Protein AF-W4V0D5-F1 (afdb_monomer)

pLDDT: mean 88.28, std 15.2, range [37.5, 97.19]

Sequence (59 aa):
MTKKLNNNITDIQYNYLNLPSKVTFKDGSTITYTYAVNGTKLRTVHKIGNTTATTVYCR

Radius of gyration: 12.28 Å; Cα contacts (8 Å, |Δi|>4): 98; chains: 1; bounding box: 30×23×35 Å

Nearest PDB structures (foldseek):
  8qjc-assembly1_A  TM=9.364E-01  e=5.110E-01  Salmonel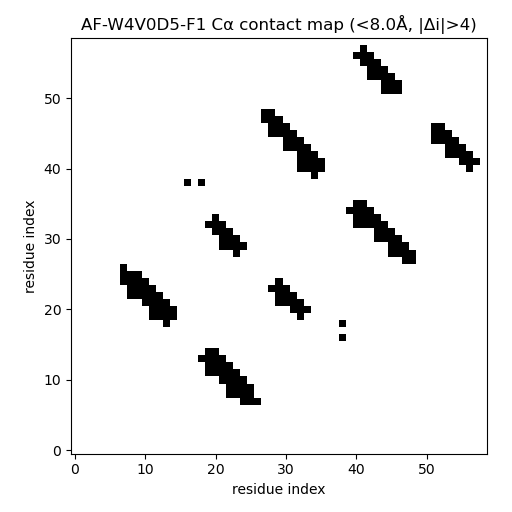la bongori N268-08
  6l7i-assembly1_G  TM=7.850E-01  e=3.842E-01  Photorhabdus luminescens
  7pq5-assembly1_L  TM=7.426E-01  e=5.727E-01  Photorhabdus laumondii subsp. laumondii TTO1
  6fay-assembly1_A  TM=6.835E-01  e=4.306E-01  Mus musculus
  6cmx-assembly1_A  TM=9.104E-01  e=1.897E+00  Homo sapiens

Structure (mmCIF, N/CA/C/O backbone):
data_AF-W4V0D5-F1
#
_entry.id   AF-W4V0D5-F1
#
loop_
_atom_site.group_PDB
_atom_site.id
_atom_site.type_symbol
_atom_site.label_atom_id
_atom_site.label_alt_id
_atom_site.label_comp_id
_atom_site.label_asym_id
_atom_site.label_entity_id
_atom_site.label_seq_id
_atom_site.pdbx_PDB_ins_code
_atom_site.Cartn_x
_atom_site.Cartn_y
_atom_site.Cartn_z
_atom_site.occupancy
_atom_site.B_iso_or_equiv
_atom_site.auth_seq_id
_atom_site.auth_comp_id
_atom_site.auth_asym_id
_atom_site.auth_atom_id
_atom_site.pdbx_PDB_model_num
ATOM 1 N N . MET A 1 1 ? 4.831 -2.824 21.721 1.00 37.50 1 MET A N 1
ATOM 2 C CA . MET A 1 1 ? 3.388 -3.075 21.508 1.00 37.50 1 MET A CA 1
ATOM 3 C C . MET A 1 1 ? 3.167 -3.415 20.043 1.00 37.50 1 MET A C 1
ATOM 5 O O . MET A 1 1 ? 3.226 -2.522 19.209 1.00 37.50 1 MET A O 1
ATOM 9 N N . THR A 1 2 ? 2.975 -4.687 19.703 1.00 44.03 2 THR A N 1
ATOM 10 C CA . THR A 1 2 ? 2.774 -5.098 18.305 1.00 44.03 2 THR A CA 1
ATOM 11 C C . THR A 1 2 ? 1.286 -5.333 18.091 1.00 44.03 2 THR A C 1
ATOM 13 O O . THR A 1 2 ? 0.740 -6.347 18.520 1.00 44.03 2 THR A O 1
ATOM 16 N N . LYS A 1 3 ? 0.604 -4.360 17.483 1.00 49.69 3 LYS A N 1
ATOM 17 C CA . LYS A 1 3 ? -0.818 -4.457 17.134 1.00 49.69 3 LYS A CA 1
ATOM 18 C C . LYS A 1 3 ? -0.969 -5.515 16.030 1.00 49.69 3 LYS A C 1
ATOM 20 O O . LYS A 1 3 ? -0.716 -5.226 14.864 1.00 49.69 3 LYS A O 1
ATOM 25 N N . LYS A 1 4 ? -1.350 -6.750 16.385 1.00 44.06 4 LYS A N 1
ATOM 26 C CA . LYS A 1 4 ? -1.812 -7.758 15.413 1.00 44.06 4 LYS A CA 1
ATOM 27 C C . LYS A 1 4 ? -3.133 -7.259 14.808 1.00 44.06 4 LYS A C 1
ATOM 29 O O . LYS A 1 4 ? -4.186 -7.361 15.421 1.00 44.06 4 LYS A O 1
ATOM 34 N N . LEU A 1 5 ? -3.042 -6.652 13.624 1.00 56.09 5 LEU A N 1
ATOM 35 C CA . LEU A 1 5 ? -4.154 -6.111 12.819 1.00 56.09 5 LEU A CA 1
ATOM 36 C C . LEU A 1 5 ? -4.733 -7.130 11.819 1.00 56.09 5 LEU A C 1
ATOM 38 O O . LEU A 1 5 ? -5.594 -6.790 11.013 1.00 56.09 5 LEU A O 1
ATOM 42 N N . ASN A 1 6 ? -4.250 -8.371 11.838 1.00 56.62 6 ASN A N 1
ATOM 43 C CA . ASN A 1 6 ? -4.503 -9.362 10.792 1.00 56.62 6 ASN A CA 1
ATOM 44 C C . ASN A 1 6 ? -5.910 -9.989 10.812 1.00 56.62 6 ASN A C 1
ATOM 46 O O . ASN A 1 6 ? -6.287 -10.596 9.818 1.00 56.62 6 ASN A O 1
ATOM 50 N N . ASN A 1 7 ? -6.721 -9.774 11.855 1.00 57.97 7 ASN A N 1
ATOM 51 C CA . ASN A 1 7 ? -8.097 -10.297 11.922 1.00 57.97 7 ASN A CA 1
ATOM 52 C C . ASN A 1 7 ? -9.165 -9.380 11.289 1.00 57.97 7 ASN A C 1
ATOM 54 O O . ASN A 1 7 ? -10.345 -9.712 11.327 1.00 57.97 7 ASN A O 1
ATOM 58 N N . ASN A 1 8 ? -8.779 -8.235 10.714 1.00 83.56 8 ASN A N 1
ATOM 59 C CA . ASN A 1 8 ? -9.719 -7.232 10.195 1.00 83.56 8 ASN A CA 1
ATOM 60 C C . ASN A 1 8 ? -9.595 -6.991 8.683 1.00 83.56 8 ASN A C 1
ATOM 62 O O . ASN A 1 8 ? -10.058 -5.958 8.215 1.00 83.56 8 ASN A O 1
ATOM 66 N N . ILE A 1 9 ? -8.954 -7.877 7.920 1.00 90.56 9 ILE A N 1
ATOM 67 C CA . ILE A 1 9 ? -8.824 -7.710 6.464 1.00 90.56 9 ILE A CA 1
ATOM 68 C C . ILE A 1 9 ? -10.113 -8.182 5.787 1.00 90.56 9 ILE A C 1
ATOM 70 O O . ILE A 1 9 ? -10.589 -9.279 6.068 1.00 90.56 9 ILE A O 1
ATOM 74 N N . THR A 1 10 ? -10.672 -7.356 4.907 1.00 94.19 10 THR A N 1
ATOM 75 C CA . THR A 1 10 ? -11.886 -7.672 4.137 1.00 94.19 10 THR A CA 1
ATOM 76 C C . THR A 1 10 ? -11.594 -7.990 2.680 1.00 94.19 10 THR A C 1
ATOM 78 O O . THR A 1 10 ? -12.332 -8.759 2.075 1.00 94.19 10 THR A O 1
ATOM 81 N N . ASP A 1 11 ? -10.532 -7.414 2.119 1.00 94.81 11 ASP A N 1
ATOM 82 C CA . ASP A 1 11 ? -10.178 -7.578 0.712 1.00 94.81 11 ASP A CA 1
ATOM 83 C C . ASP A 1 11 ? -8.663 -7.460 0.523 1.00 94.81 11 ASP A C 1
ATOM 85 O O . ASP A 1 11 ? -8.012 -6.600 1.132 1.00 94.81 11 ASP A O 1
ATOM 89 N N . ILE A 1 12 ? -8.112 -8.320 -0.333 1.00 96.00 12 ILE A N 1
ATOM 90 C CA . ILE A 1 12 ? -6.729 -8.235 -0.801 1.00 96.00 12 ILE A CA 1
ATOM 91 C C . ILE A 1 12 ? -6.755 -8.311 -2.320 1.00 96.00 12 ILE A C 1
ATOM 93 O O . ILE A 1 12 ? -7.135 -9.323 -2.904 1.00 96.00 12 ILE A O 1
ATOM 97 N N . GLN A 1 13 ? -6.288 -7.241 -2.948 1.0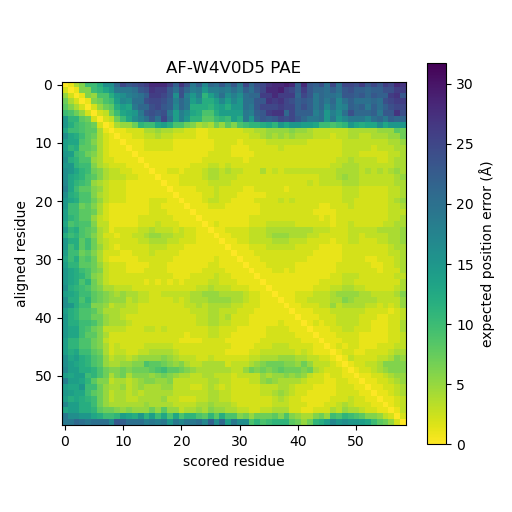0 97.19 13 GLN A N 1
ATOM 98 C CA . GLN A 1 13 ? -6.160 -7.151 -4.394 1.00 97.19 13 GLN A CA 1
ATOM 99 C C . GLN A 1 13 ? -4.728 -7.460 -4.785 1.00 97.19 13 GLN A C 1
ATOM 101 O O . GLN A 1 13 ? -3.784 -7.076 -4.089 1.00 97.19 13 GLN A O 1
ATOM 106 N N . TYR A 1 14 ? -4.577 -8.124 -5.922 1.00 97.12 14 TYR A N 1
ATOM 107 C CA . TYR A 1 14 ? -3.291 -8.515 -6.471 1.00 97.12 14 TYR A CA 1
ATOM 108 C C . TYR A 1 14 ? -3.045 -7.790 -7.791 1.00 97.12 14 TYR A C 1
ATOM 110 O O . TYR A 1 14 ? -3.976 -7.437 -8.514 1.00 97.12 14 TYR A O 1
ATOM 118 N N . ASN A 1 15 ? -1.777 -7.526 -8.091 1.00 94.44 15 ASN A N 1
ATOM 119 C CA . ASN A 1 15 ? -1.363 -7.034 -9.400 1.00 94.44 15 ASN A CA 1
ATOM 120 C C . ASN A 1 15 ? -1.104 -8.200 -10.373 1.00 94.44 15 ASN A C 1
ATOM 122 O O . ASN A 1 15 ? -1.183 -9.371 -10.008 1.00 94.44 15 ASN A O 1
ATOM 126 N N . TYR A 1 16 ? -0.725 -7.873 -11.611 1.00 94.62 16 TYR A N 1
ATOM 127 C CA . TYR A 1 16 ? -0.406 -8.866 -12.645 1.00 94.62 16 TYR A CA 1
ATOM 128 C C . TYR A 1 16 ? 0.791 -9.777 -12.300 1.00 94.62 16 TYR A C 1
ATOM 130 O O . TYR A 1 16 ? 0.905 -10.865 -12.851 1.00 94.62 16 TYR A O 1
ATOM 138 N N . LEU A 1 17 ? 1.674 -9.346 -11.388 1.00 96.38 17 LEU A N 1
ATOM 139 C CA . LEU A 1 17 ? 2.800 -10.136 -10.870 1.00 96.38 17 LEU A CA 1
ATOM 140 C C . LEU A 1 17 ? 2.370 -11.093 -9.749 1.00 96.38 17 LEU A C 1
ATOM 142 O O . LEU A 1 17 ? 3.220 -11.718 -9.118 1.00 96.38 17 LEU A O 1
ATOM 146 N N . ASN A 1 18 ? 1.068 -11.166 -9.462 1.00 96.00 18 ASN A N 1
ATOM 147 C CA . ASN A 1 18 ? 0.504 -11.902 -8.339 1.00 96.00 18 ASN A CA 1
ATOM 148 C C . ASN A 1 18 ? 1.041 -11.425 -6.971 1.00 96.00 18 ASN A C 1
ATOM 150 O O . ASN A 1 18 ? 1.142 -12.195 -6.016 1.00 96.00 18 ASN A O 1
ATOM 154 N N . LEU A 1 19 ? 1.387 -10.136 -6.863 1.00 95.50 19 LEU A N 1
ATOM 155 C CA . LEU A 1 19 ? 1.795 -9.480 -5.619 1.00 95.50 19 LEU A CA 1
ATOM 156 C C . LEU A 1 19 ? 0.633 -8.645 -5.055 1.00 95.50 19 LEU A C 1
ATOM 158 O O . LEU A 1 19 ? -0.064 -7.994 -5.839 1.00 95.50 19 LEU A O 1
ATOM 162 N N . PRO A 1 20 ? 0.434 -8.588 -3.723 1.00 96.44 20 PRO A N 1
ATOM 163 C CA . PRO A 1 20 ? -0.611 -7.762 -3.122 1.00 96.44 20 PRO A CA 1
ATOM 164 C C . PRO A 1 20 ? -0.431 -6.286 -3.485 1.00 96.44 20 PRO A C 1
ATOM 166 O O . PRO A 1 20 ? 0.584 -5.691 -3.142 1.00 96.44 20 PRO A O 1
ATOM 169 N N . SER A 1 21 ? -1.408 -5.673 -4.146 1.00 96.75 21 SER A N 1
ATOM 170 C CA . SER A 1 21 ? -1.403 -4.255 -4.522 1.00 96.75 21 SER A CA 1
ATOM 171 C C . SER A 1 21 ? -2.176 -3.390 -3.529 1.00 96.75 21 SER A C 1
ATOM 173 O O . SER A 1 21 ? -1.796 -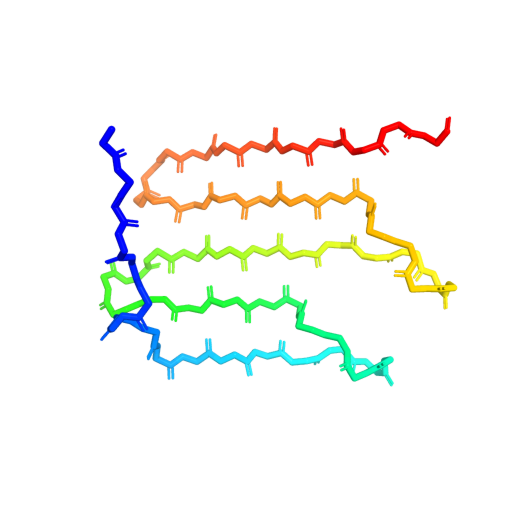2.243 -3.281 1.00 96.75 21 SER A O 1
ATOM 175 N N . LYS A 1 22 ? -3.231 -3.941 -2.920 1.00 96.56 22 LYS A N 1
ATOM 176 C CA . LYS A 1 22 ? -4.065 -3.238 -1.946 1.00 96.56 22 LYS A CA 1
ATOM 177 C C . LYS A 1 22 ? -4.629 -4.199 -0.910 1.00 96.56 22 LYS A C 1
ATOM 179 O O . LYS A 1 22 ? -5.092 -5.280 -1.251 1.00 96.56 22 LYS A O 1
ATOM 184 N N . VAL A 1 23 ? -4.627 -3.766 0.343 1.00 95.50 23 VAL A N 1
ATOM 185 C CA . VAL A 1 23 ? -5.292 -4.437 1.461 1.00 95.50 23 VAL A CA 1
ATOM 186 C C . VAL A 1 23 ? -6.334 -3.482 2.019 1.00 95.50 23 VAL A C 1
ATOM 188 O O . VAL A 1 23 ? -5.995 -2.353 2.383 1.00 95.50 23 VAL A O 1
ATOM 191 N N . THR A 1 24 ? -7.582 -3.931 2.086 1.00 94.50 24 THR A N 1
ATOM 192 C CA . THR A 1 24 ? -8.683 -3.195 2.711 1.00 94.50 24 THR A CA 1
ATOM 193 C C . THR A 1 24 ? -9.019 -3.829 4.050 1.00 94.50 24 THR A C 1
ATOM 195 O O . THR A 1 24 ? -9.099 -5.053 4.175 1.00 94.50 24 THR A O 1
ATOM 198 N N . PHE A 1 25 ? -9.209 -2.987 5.057 1.00 92.56 25 PHE A N 1
ATOM 199 C CA . PHE A 1 25 ? -9.603 -3.400 6.393 1.00 92.56 25 PHE A CA 1
ATOM 200 C C . PHE A 1 25 ? -11.083 -3.092 6.641 1.00 92.56 25 PHE A C 1
ATOM 202 O O . PHE A 1 25 ? -11.684 -2.235 5.994 1.00 92.56 25 PHE A O 1
ATOM 209 N N . LYS A 1 26 ? -11.677 -3.786 7.612 1.00 91.25 26 LYS A N 1
ATOM 210 C CA . LYS A 1 26 ? -13.092 -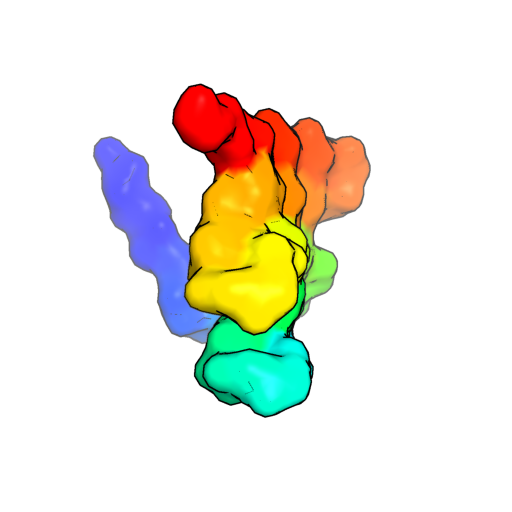3.670 7.992 1.00 91.25 26 LYS A CA 1
ATOM 211 C C . LYS A 1 26 ? -13.492 -2.260 8.436 1.00 91.25 26 LYS A C 1
ATOM 213 O O . LYS A 1 26 ? -14.645 -1.880 8.283 1.00 91.25 26 LYS A O 1
ATOM 218 N N . ASP A 1 27 ? -12.551 -1.494 8.975 1.00 89.94 27 ASP A N 1
ATOM 219 C CA . ASP A 1 27 ? -12.730 -0.094 9.377 1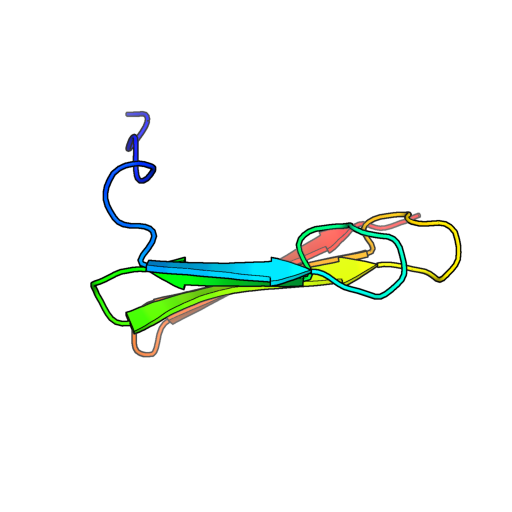.00 89.94 27 ASP A CA 1
ATOM 220 C C . ASP A 1 27 ? -12.632 0.896 8.195 1.00 89.94 27 ASP A C 1
ATOM 222 O O . ASP A 1 27 ? -12.696 2.106 8.396 1.00 89.94 27 ASP A O 1
ATOM 226 N N . GLY A 1 28 ? -12.455 0.397 6.966 1.00 90.75 28 GLY A N 1
ATOM 227 C CA . GLY A 1 28 ? -12.253 1.200 5.762 1.00 90.75 28 GLY A CA 1
ATOM 228 C C . GLY A 1 28 ? -10.815 1.688 5.571 1.00 90.75 28 GLY A C 1
ATOM 229 O O . GLY A 1 28 ? -10.519 2.301 4.543 1.00 90.75 28 GLY A O 1
ATOM 230 N N . SER A 1 29 ? -9.906 1.407 6.513 1.00 93.12 29 SER A N 1
ATOM 231 C CA . SER A 1 29 ? -8.483 1.693 6.339 1.00 93.12 29 SER A CA 1
ATOM 232 C C . SER A 1 29 ? -7.919 0.880 5.174 1.00 93.12 29 SER A C 1
ATOM 234 O O . SER A 1 29 ? -8.388 -0.221 4.870 1.00 93.12 29 SER A O 1
ATOM 236 N N . THR A 1 30 ? -6.881 1.401 4.521 1.00 95.25 30 THR A N 1
ATOM 237 C CA . THR A 1 30 ? -6.240 0.718 3.392 1.00 95.25 30 THR A CA 1
ATOM 238 C C . THR A 1 30 ? -4.727 0.764 3.484 1.00 95.25 30 THR A C 1
ATOM 240 O O . THR A 1 30 ? -4.155 1.773 3.906 1.00 95.25 30 THR A O 1
ATOM 243 N N . ILE A 1 31 ? -4.074 -0.287 2.996 1.00 96.06 31 ILE 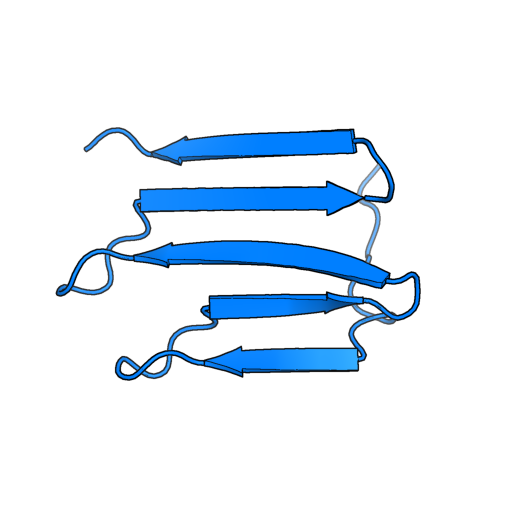A N 1
ATOM 244 C CA . ILE A 1 31 ? -2.651 -0.258 2.664 1.00 96.06 31 ILE A CA 1
ATOM 245 C C . ILE A 1 31 ? -2.504 -0.482 1.163 1.00 96.06 31 ILE A C 1
ATOM 247 O O . ILE A 1 31 ? -2.996 -1.480 0.645 1.00 96.06 31 ILE A O 1
ATOM 251 N N . THR A 1 32 ? -1.813 0.427 0.481 1.00 96.94 32 THR A N 1
ATOM 252 C CA . THR A 1 32 ? -1.523 0.331 -0.953 1.00 96.94 32 THR A CA 1
ATOM 253 C C . THR A 1 32 ? -0.029 0.146 -1.165 1.00 96.94 32 THR A C 1
ATOM 255 O O . THR A 1 32 ? 0.788 0.839 -0.552 1.00 96.94 32 THR A O 1
ATOM 258 N N . TYR A 1 33 ? 0.327 -0.769 -2.059 1.00 97.12 33 TYR A N 1
ATOM 259 C CA . TYR A 1 33 ? 1.702 -1.090 -2.403 1.00 97.12 33 TYR A CA 1
ATOM 260 C C . TYR A 1 33 ? 1.977 -0.770 -3.871 1.00 97.12 33 TYR A C 1
ATOM 262 O O . TYR A 1 33 ? 1.195 -1.108 -4.759 1.00 97.12 33 TYR A O 1
ATOM 270 N N . THR A 1 34 ? 3.120 -0.143 -4.129 1.00 95.94 34 THR A N 1
ATOM 271 C CA . THR A 1 34 ? 3.608 0.116 -5.486 1.00 95.94 34 THR A CA 1
ATOM 272 C C . THR A 1 34 ? 4.867 -0.694 -5.724 1.00 95.94 34 THR A C 1
ATOM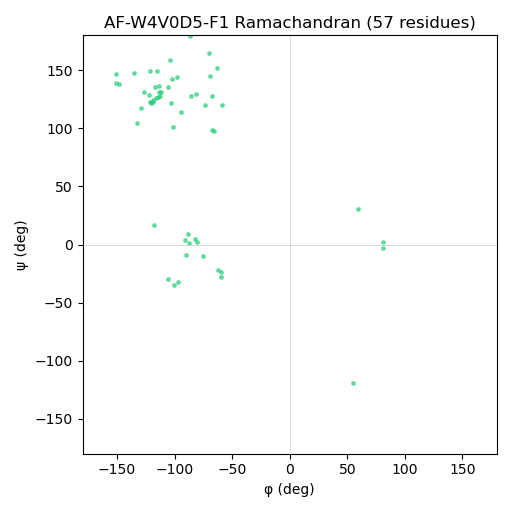 274 O O . THR A 1 34 ? 5.796 -0.656 -4.912 1.00 95.94 34 THR A O 1
ATOM 277 N N . TYR A 1 35 ? 4.905 -1.390 -6.855 1.00 96.19 35 TYR A N 1
ATOM 278 C CA . TYR A 1 35 ? 6.028 -2.217 -7.272 1.00 96.19 35 TYR A CA 1
ATOM 279 C C . TYR A 1 35 ? 6.563 -1.739 -8.616 1.00 96.19 35 TYR A C 1
ATOM 281 O O . TYR A 1 35 ? 5.809 -1.248 -9.455 1.00 96.19 35 TYR A O 1
ATOM 289 N N . ALA A 1 36 ? 7.862 -1.915 -8.821 1.00 94.81 36 ALA A N 1
ATOM 290 C CA . ALA A 1 36 ? 8.463 -1.882 -10.142 1.00 94.81 36 ALA A CA 1
ATOM 291 C C . ALA A 1 36 ? 8.041 -3.119 -10.953 1.00 94.81 36 ALA A C 1
ATOM 293 O O . ALA A 1 36 ? 7.579 -4.120 -10.403 1.00 94.81 36 ALA A O 1
ATOM 294 N N . VAL A 1 37 ? 8.259 -3.071 -12.269 1.00 92.81 37 VAL A N 1
ATOM 295 C CA . VAL A 1 37 ? 7.937 -4.175 -13.194 1.00 92.81 37 VAL A CA 1
ATOM 296 C C . VAL A 1 37 ? 8.668 -5.481 -12.867 1.00 92.81 37 VAL A C 1
ATOM 298 O O . VAL A 1 37 ? 8.188 -6.554 -13.196 1.00 92.81 37 VAL A O 1
ATOM 301 N N . ASN A 1 38 ? 9.801 -5.403 -12.168 1.00 93.25 38 ASN A N 1
ATOM 302 C CA . ASN A 1 38 ? 10.574 -6.555 -11.703 1.00 93.25 38 ASN A CA 1
ATOM 303 C C . ASN A 1 38 ? 10.135 -7.070 -10.311 1.00 93.25 38 ASN A C 1
ATOM 305 O O . ASN A 1 38 ? 10.858 -7.846 -9.693 1.00 93.25 38 ASN A O 1
ATOM 309 N N . GLY A 1 39 ? 9.024 -6.570 -9.760 1.00 94.00 39 GLY A N 1
ATOM 310 C CA . GLY A 1 39 ? 8.516 -6.952 -8.438 1.00 94.00 39 GLY A CA 1
ATOM 311 C C . GLY A 1 39 ? 9.190 -6.262 -7.246 1.00 94.00 39 GLY A C 1
ATOM 312 O O . GLY A 1 39 ? 8.812 -6.524 -6.105 1.00 94.00 39 GLY A O 1
ATOM 313 N N . THR A 1 40 ? 10.149 -5.349 -7.456 1.00 95.19 40 THR A N 1
ATOM 314 C CA . THR A 1 40 ? 10.746 -4.579 -6.348 1.00 95.19 40 THR A CA 1
ATOM 315 C C . THR A 1 40 ? 9.717 -3.628 -5.743 1.00 95.19 40 THR A C 1
ATOM 317 O O . THR A 1 40 ? 9.100 -2.839 -6.456 1.00 95.19 40 THR A O 1
ATOM 320 N N . LYS A 1 41 ? 9.543 -3.668 -4.421 1.00 94.81 41 LYS A N 1
ATOM 321 C CA . LYS A 1 41 ? 8.629 -2.774 -3.705 1.00 94.81 41 LYS A CA 1
ATOM 322 C C . LYS A 1 41 ? 9.210 -1.361 -3.635 1.00 94.81 41 LYS A C 1
ATOM 324 O O . LYS A 1 41 ? 10.276 -1.166 -3.069 1.00 94.81 41 LYS A O 1
ATOM 329 N N . LEU A 1 42 ? 8.500 -0.384 -4.192 1.00 95.56 42 LEU A N 1
ATOM 330 C CA . LEU A 1 42 ? 8.937 1.017 -4.258 1.00 95.56 42 LEU A CA 1
ATOM 331 C C . LEU A 1 42 ? 8.283 1.881 -3.182 1.00 95.56 42 LEU A C 1
ATOM 333 O O . LEU A 1 42 ? 8.891 2.815 -2.660 1.00 95.56 42 LEU A O 1
ATOM 337 N N . ARG A 1 43 ? 7.022 1.589 -2.853 1.00 97.00 43 ARG A N 1
ATOM 338 C CA . ARG A 1 43 ? 6.235 2.423 -1.945 1.00 97.00 43 ARG A CA 1
ATOM 339 C C . ARG A 1 43 ? 5.204 1.611 -1.185 1.00 97.00 43 ARG A C 1
ATOM 341 O O . ARG A 1 43 ? 4.605 0.683 -1.730 1.00 97.00 43 ARG A O 1
ATOM 348 N N . THR A 1 44 ? 4.962 2.039 0.045 1.00 96.75 44 THR A N 1
ATOM 349 C CA . THR A 1 44 ? 3.810 1.634 0.843 1.00 96.75 44 THR A CA 1
ATOM 350 C C . THR A 1 44 ? 3.075 2.882 1.324 1.00 96.75 44 THR A C 1
ATOM 352 O O . THR A 1 44 ? 3.699 3.802 1.852 1.00 96.75 44 THR A O 1
ATOM 355 N N . VAL A 1 45 ? 1.754 2.915 1.157 1.00 96.81 45 VAL A N 1
ATOM 356 C CA . VAL A 1 45 ? 0.884 3.987 1.658 1.00 96.81 45 VAL A CA 1
ATOM 357 C C . VAL A 1 45 ? -0.134 3.380 2.611 1.00 96.81 45 VAL A C 1
ATOM 359 O O . VAL A 1 45 ? -0.899 2.507 2.218 1.00 96.81 45 VAL A O 1
ATOM 362 N N . HIS A 1 46 ? -0.149 3.850 3.853 1.00 95.06 46 HIS A N 1
ATOM 363 C CA . HIS A 1 46 ? -1.135 3.496 4.867 1.00 95.06 46 HIS A CA 1
ATOM 364 C C . HIS A 1 46 ? -2.116 4.655 5.006 1.00 95.06 46 HIS A C 1
ATOM 366 O O . HIS A 1 46 ? -1.702 5.768 5.332 1.00 95.06 46 HIS A O 1
ATOM 372 N N . LYS A 1 47 ? -3.404 4.396 4.789 1.00 93.75 47 LYS A N 1
ATOM 373 C CA . LYS A 1 47 ? -4.475 5.377 4.973 1.00 93.75 47 LYS A CA 1
ATOM 374 C C . LYS A 1 47 ? -5.441 4.888 6.045 1.00 93.75 47 LYS A C 1
ATOM 376 O O . LYS A 1 47 ? -5.994 3.798 5.917 1.00 93.75 47 LYS A O 1
ATOM 381 N N . ILE A 1 48 ? -5.625 5.696 7.084 1.00 92.06 48 ILE A N 1
ATOM 382 C CA . ILE A 1 48 ? -6.522 5.436 8.215 1.00 92.06 48 ILE A CA 1
ATOM 383 C C . ILE A 1 48 ? -7.331 6.716 8.433 1.00 92.06 48 ILE A C 1
ATOM 385 O O . ILE A 1 48 ? -6.794 7.719 8.909 1.00 92.06 48 ILE A O 1
ATOM 389 N N . GLY A 1 49 ? -8.603 6.714 8.028 1.00 87.88 49 GLY A N 1
ATOM 390 C CA . GLY A 1 49 ? -9.418 7.933 7.986 1.00 87.88 49 GLY A CA 1
ATOM 391 C C . GLY A 1 49 ? -8.749 9.031 7.147 1.00 87.88 49 GLY A C 1
ATOM 392 O O . GLY A 1 49 ? -8.468 8.831 5.961 1.00 87.88 49 GLY A O 1
ATOM 393 N N . ASN A 1 50 ? -8.450 10.170 7.781 1.00 89.31 50 ASN A N 1
ATOM 394 C CA . ASN A 1 50 ? -7.758 11.303 7.150 1.00 89.31 50 ASN A CA 1
ATOM 395 C C . ASN A 1 50 ? -6.227 11.238 7.276 1.00 89.31 50 ASN A C 1
ATOM 397 O O . ASN A 1 50 ? -5.523 12.019 6.637 1.00 89.31 50 ASN A O 1
ATOM 401 N N . THR A 1 51 ? -5.694 10.312 8.070 1.00 91.81 51 THR A N 1
ATOM 402 C CA . THR A 1 51 ? -4.252 10.180 8.279 1.00 91.81 51 THR A CA 1
ATOM 403 C C . THR A 1 51 ? -3.650 9.313 7.186 1.00 91.81 51 THR A C 1
ATOM 405 O O . THR A 1 51 ? -4.092 8.187 6.950 1.00 91.81 51 THR A O 1
ATOM 408 N N . THR A 1 52 ? -2.605 9.827 6.539 1.00 95.25 52 THR A N 1
ATOM 409 C CA . THR A 1 52 ? -1.840 9.091 5.530 1.00 95.25 52 THR A CA 1
ATOM 410 C C . THR A 1 52 ? -0.378 9.014 5.950 1.00 95.25 52 THR A C 1
ATOM 412 O O . THR A 1 52 ? 0.264 10.041 6.146 1.00 95.25 52 THR A O 1
ATOM 415 N N . ALA A 1 53 ? 0.158 7.800 6.062 1.00 94.94 53 ALA A N 1
ATOM 416 C CA . ALA A 1 53 ? 1.577 7.546 6.285 1.00 94.94 53 ALA A CA 1
ATOM 417 C C . ALA A 1 53 ? 2.171 6.882 5.041 1.00 94.94 53 ALA A C 1
ATOM 419 O O . ALA A 1 53 ? 1.646 5.885 4.547 1.00 94.94 53 ALA A O 1
ATOM 420 N N . THR A 1 54 ? 3.262 7.442 4.522 1.00 95.75 54 THR A N 1
ATOM 421 C CA . THR A 1 54 ? 3.901 6.962 3.293 1.00 95.75 54 THR A CA 1
ATOM 422 C C . THR A 1 54 ? 5.346 6.588 3.566 1.00 95.75 54 THR A C 1
ATOM 424 O O . THR A 1 54 ? 6.110 7.395 4.087 1.0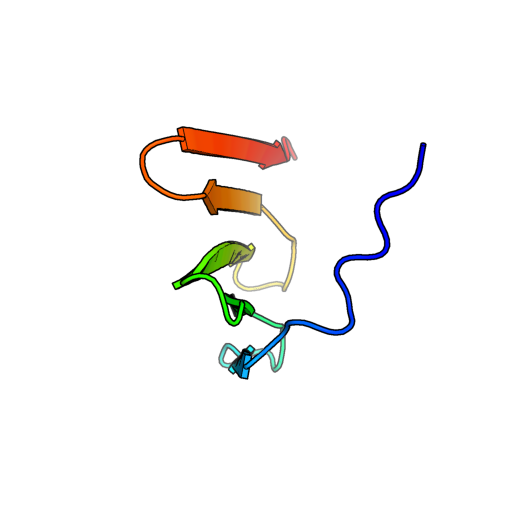0 95.75 54 THR A O 1
ATOM 427 N N . THR A 1 55 ? 5.732 5.383 3.159 1.00 96.12 55 THR A N 1
ATOM 428 C CA . THR A 1 55 ? 7.119 4.914 3.182 1.00 96.12 55 THR A CA 1
ATOM 429 C C . THR A 1 55 ? 7.582 4.694 1.751 1.00 96.12 55 THR A C 1
ATOM 431 O O . THR A 1 55 ? 6.924 3.988 0.981 1.00 96.12 55 THR A O 1
ATOM 434 N N . VAL A 1 56 ? 8.706 5.310 1.393 1.00 95.12 56 VAL A N 1
ATOM 435 C CA . VAL A 1 56 ? 9.349 5.171 0.082 1.00 95.12 56 VAL A CA 1
ATOM 436 C C . VAL A 1 56 ? 10.653 4.422 0.274 1.00 95.12 56 VAL A C 1
ATOM 438 O O . VAL A 1 56 ? 11.431 4.772 1.159 1.00 95.12 56 VAL A O 1
ATOM 441 N N . TYR A 1 57 ? 10.877 3.397 -0.539 1.00 90.81 57 TYR A N 1
ATOM 442 C CA . TYR A 1 57 ? 12.118 2.637 -0.523 1.00 90.81 57 TYR A CA 1
ATOM 443 C C . TYR A 1 57 ? 13.051 3.223 -1.580 1.00 90.81 57 TYR A C 1
ATOM 445 O O . TYR A 1 57 ? 12.747 3.183 -2.774 1.00 90.81 57 TYR A O 1
ATOM 453 N N . CYS A 1 58 ? 14.160 3.810 -1.128 1.00 81.81 58 CYS A N 1
ATOM 454 C CA . CYS A 1 58 ? 15.255 4.187 -2.014 1.00 81.81 58 CYS A CA 1
ATOM 455 C C . CYS A 1 58 ? 15.942 2.919 -2.529 1.00 81.81 58 CYS A C 1
ATOM 457 O O . CYS A 1 58 ? 16.004 1.913 -1.820 1.00 81.81 58 CYS A O 1
ATOM 459 N N . ARG A 1 59 ? 16.403 2.977 -3.776 1.00 66.44 59 ARG A N 1
ATOM 460 C CA . ARG A 1 59 ? 17.108 1.882 -4.437 1.00 66.44 59 ARG A CA 1
ATOM 461 C C . ARG A 1 59 ? 18.597 1.934 -4.128 1.00 66.44 59 ARG A C 1
ATOM 463 O O . ARG A 1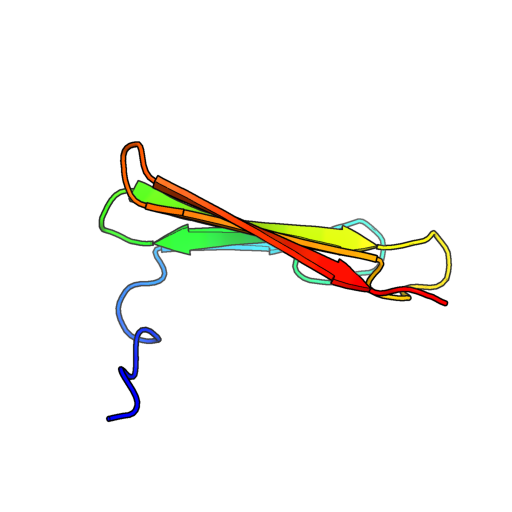 59 ? 19.114 3.067 -4.032 1.00 66.44 59 ARG A O 1
#

Organism: NCBI:txid1445607

Secondary structure (DSSP, 8-state):
-----GGGEEEEEE-TTS-EEEEEETTS-EEEEEE-TTS-EEEEEEEETTEEEEEE---

Foldseek 3Di:
DDPPQPVFWDDFDADPVRHTQKTAGNQRWIWGWDADPVRHTAKIWTGDPPDIDIDGDDD

Solvent-accessible surface area (backbone atoms only — not comparable to full-atom values): 3653 Å² total; per-residue (Å²): 136,84,82,84,67,77,90,40,66,72,46,76,43,62,44,98,85,73,42,74,32,35,39,34,32,74,87,70,27,36,41,40,46,42,61,46,98,86,65,49,71,40,36,40,38,40,36,50,90,91,50,73,50,76,49,73,53,83,131

Mean predicted aligned error: 5.52 Å